Protein AF-A0A7W1ZZ03-F1 (afdb_monomer_lite)

Sequence (57 aa):
MQDDDDNKFVDCAISANAICLVSNDNHFQVLKMIKFPQVNVLTLSEFEAKYRKSLAE

Secondary structure (DSSP, 8-state):
---GGGHHHHHHHHHTT-S-EE---GGGGGGGG--SS---EE-HHHHHHHHSGGG--

pLDDT: mean 87.16, std 11.55, range [47.5, 95.81]

Radius of gyration: 12.46 Å; chains: 1; bounding box: 39×20×29 Å

Foldseek 3Di:
DLDPVVVVQVCCCVVVVHPAAEDPDPSCVVLVVDPPPRHHYHYPVRVCVVCVVVVVD

Structure (mmCIF, N/CA/C/O backbone):
data_AF-A0A7W1ZZ03-F1
#
_entry.id   AF-A0A7W1ZZ03-F1
#
loop_
_atom_site.group_PDB
_atom_site.id
_atom_site.type_symbol
_atom_site.label_atom_id
_atom_site.label_alt_id
_atom_site.label_comp_id
_atom_site.label_asym_id
_atom_site.label_entity_id
_atom_site.label_seq_id
_atom_site.pdbx_PDB_ins_code
_atom_site.Cartn_x
_atom_site.Cartn_y
_atom_site.Cartn_z
_atom_site.occupancy
_atom_site.B_iso_or_equiv
_atom_site.auth_seq_id
_atom_site.auth_comp_id
_atom_site.auth_asym_id
_atom_site.auth_atom_id
_atom_site.pdbx_PDB_model_num
ATOM 1 N N . MET A 1 1 ? 18.895 6.771 -5.596 1.00 47.50 1 MET A N 1
ATOM 2 C CA . MET A 1 1 ? 19.131 5.470 -6.251 1.00 47.50 1 MET A CA 1
ATOM 3 C C . MET A 1 1 ? 17.836 4.703 -6.117 1.00 47.50 1 MET A C 1
ATOM 5 O O . MET A 1 1 ? 17.231 4.801 -5.061 1.00 47.50 1 MET A O 1
ATOM 9 N N . GLN A 1 2 ? 17.352 4.105 -7.199 1.00 56.81 2 GLN A N 1
ATOM 10 C CA . GLN A 1 2 ?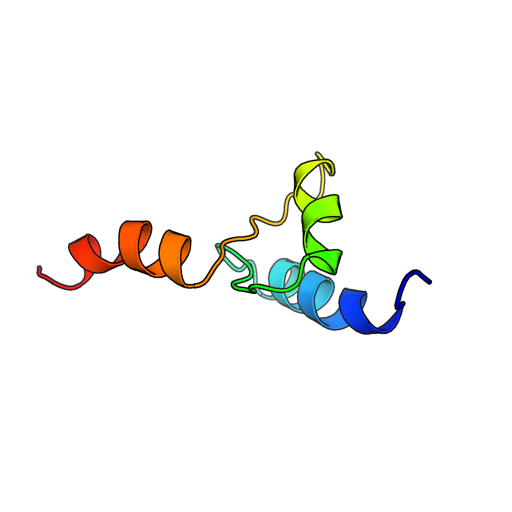 16.140 3.290 -7.176 1.00 56.81 2 GLN A CA 1
ATOM 11 C C . GLN A 1 2 ? 16.508 1.987 -6.458 1.00 56.81 2 GLN A C 1
ATOM 13 O O . GLN A 1 2 ? 17.469 1.343 -6.871 1.00 56.81 2 GLN A O 1
ATOM 18 N N . ASP A 1 3 ? 15.867 1.700 -5.326 1.00 63.78 3 ASP A N 1
ATOM 19 C CA . ASP A 1 3 ? 16.137 0.487 -4.557 1.00 63.78 3 ASP A CA 1
ATOM 20 C C . ASP A 1 3 ? 15.327 -0.657 -5.172 1.00 63.78 3 ASP A C 1
ATOM 22 O O . ASP A 1 3 ? 14.102 -0.702 -5.057 1.00 63.78 3 ASP A O 1
ATOM 26 N N . ASP A 1 4 ? 16.007 -1.553 -5.886 1.00 63.44 4 ASP A N 1
ATOM 27 C CA . ASP A 1 4 ? 15.370 -2.710 -6.519 1.00 63.44 4 ASP A CA 1
ATOM 28 C C . ASP A 1 4 ? 14.690 -3.632 -5.485 1.00 63.44 4 ASP A C 1
ATOM 30 O O . ASP A 1 4 ? 13.796 -4.401 -5.850 1.00 63.44 4 ASP A O 1
ATOM 34 N N . ASP A 1 5 ? 15.062 -3.536 -4.201 1.00 69.19 5 ASP A N 1
ATOM 35 C CA . ASP A 1 5 ? 14.503 -4.334 -3.109 1.00 69.19 5 ASP A CA 1
ATOM 36 C C . ASP A 1 5 ? 13.097 -3.860 -2.683 1.00 69.19 5 ASP A C 1
ATOM 38 O O . ASP A 1 5 ? 12.343 -4.635 -2.095 1.00 69.19 5 ASP A O 1
ATOM 42 N N . ASP A 1 6 ? 12.675 -2.638 -3.037 1.00 70.12 6 ASP A N 1
ATOM 43 C CA . ASP A 1 6 ? 11.310 -2.153 -2.767 1.00 70.12 6 ASP A CA 1
ATOM 44 C C . ASP A 1 6 ? 10.249 -2.885 -3.603 1.00 70.12 6 ASP A C 1
ATOM 46 O O . ASP A 1 6 ? 9.091 -3.020 -3.183 1.00 70.12 6 ASP A O 1
ATOM 50 N N . ASN A 1 7 ? 10.642 -3.425 -4.763 1.00 81.38 7 ASN A N 1
ATOM 51 C CA . ASN A 1 7 ? 9.738 -4.155 -5.649 1.00 81.38 7 ASN A CA 1
ATOM 52 C C . ASN A 1 7 ? 9.099 -5.362 -4.947 1.00 81.38 7 ASN A C 1
ATOM 54 O O . ASN A 1 7 ? 7.936 -5.656 -5.209 1.00 81.38 7 ASN A O 1
ATOM 58 N N . LYS A 1 8 ? 9.768 -5.985 -3.963 1.00 87.06 8 LYS A N 1
ATOM 59 C CA . LYS A 1 8 ? 9.209 -7.141 -3.237 1.00 87.06 8 LYS A CA 1
ATOM 60 C C . LYS A 1 8 ? 7.895 -6.828 -2.516 1.00 87.06 8 LYS A C 1
ATOM 62 O O . LYS A 1 8 ? 7.030 -7.697 -2.399 1.00 87.06 8 LYS A O 1
ATOM 67 N N . PHE A 1 9 ? 7.722 -5.597 -2.027 1.00 90.81 9 PHE A N 1
ATOM 68 C CA . PHE A 1 9 ? 6.491 -5.179 -1.351 1.00 90.81 9 PHE A CA 1
ATOM 69 C C . PHE A 1 9 ? 5.362 -4.931 -2.353 1.00 90.81 9 PHE A C 1
ATOM 71 O O . PHE A 1 9 ? 4.205 -5.255 -2.080 1.00 90.81 9 PHE A O 1
ATOM 78 N N . VAL A 1 10 ? 5.707 -4.402 -3.527 1.00 91.56 10 VAL A N 1
ATOM 79 C CA . VAL A 1 10 ? 4.779 -4.174 -4.639 1.00 91.56 10 VAL A CA 1
ATOM 80 C C . VAL A 1 10 ? 4.319 -5.508 -5.225 1.00 91.56 10 VAL A C 1
ATOM 82 O O . VAL A 1 10 ? 3.118 -5.731 -5.369 1.00 91.56 10 VAL A O 1
ATOM 85 N N . ASP A 1 11 ? 5.253 -6.427 -5.463 1.00 92.38 11 ASP A N 1
ATOM 86 C CA . ASP A 1 11 ? 4.988 -7.772 -5.971 1.00 92.38 11 ASP A CA 1
ATOM 87 C C . ASP A 1 11 ? 4.087 -8.560 -5.019 1.00 92.38 11 ASP A C 1
ATOM 89 O O . ASP A 1 11 ? 3.134 -9.209 -5.456 1.00 92.38 11 ASP A O 1
ATOM 93 N N . CYS A 1 12 ? 4.337 -8.463 -3.709 1.00 93.69 12 CYS A N 1
ATOM 94 C CA . CYS A 1 12 ? 3.485 -9.060 -2.686 1.00 93.69 12 CYS A CA 1
ATOM 95 C C . CYS A 1 12 ? 2.073 -8.457 -2.707 1.00 93.69 12 CYS A C 1
ATOM 97 O O . CYS A 1 12 ? 1.094 -9.202 -2.727 1.00 93.69 12 CYS A O 1
ATOM 99 N N . ALA A 1 13 ? 1.951 -7.125 -2.769 1.00 94.94 13 ALA A N 1
ATOM 100 C CA . ALA A 1 13 ? 0.654 -6.454 -2.825 1.00 94.94 13 ALA A CA 1
ATOM 101 C C . ALA A 1 13 ? -0.161 -6.870 -4.061 1.00 94.94 13 ALA A C 1
ATOM 103 O O . ALA A 1 13 ? -1.355 -7.141 -3.943 1.00 94.94 13 ALA A O 1
ATOM 104 N N . ILE A 1 14 ? 0.478 -6.982 -5.228 1.00 93.81 14 ILE A N 1
ATOM 105 C CA . ILE A 1 14 ? -0.170 -7.442 -6.462 1.00 93.81 14 ILE A CA 1
ATOM 106 C C . ILE A 1 14 ? -0.561 -8.920 -6.346 1.00 93.81 14 ILE A C 1
ATOM 108 O O . ILE A 1 14 ? -1.712 -9.273 -6.596 1.00 93.81 14 ILE A O 1
ATOM 112 N N . SER A 1 15 ? 0.369 -9.782 -5.928 1.00 95.50 15 SER A N 1
ATOM 113 C CA . SER A 1 15 ? 0.158 -11.236 -5.845 1.00 95.50 15 SER A CA 1
ATOM 114 C C . SER A 1 15 ? -0.916 -11.618 -4.826 1.00 95.50 15 SER A C 1
ATOM 116 O O . SER A 1 15 ? -1.680 -12.553 -5.051 1.00 95.50 15 SER A O 1
ATOM 118 N N . ALA A 1 16 ? -1.001 -10.881 -3.717 1.00 95.81 16 ALA A N 1
ATOM 119 C CA . ALA A 1 16 ? -2.027 -11.060 -2.695 1.00 95.81 16 ALA A CA 1
ATOM 120 C C . ALA A 1 16 ? -3.375 -10.420 -3.069 1.00 95.81 16 ALA A C 1
ATOM 122 O O . ALA A 1 16 ? -4.332 -10.546 -2.305 1.00 95.81 16 ALA A O 1
ATOM 123 N N . ASN A 1 17 ? -3.455 -9.713 -4.205 1.00 94.38 17 ASN A N 1
ATOM 124 C CA . ASN A 1 17 ? -4.590 -8.868 -4.571 1.00 94.38 17 ASN A CA 1
ATOM 125 C C . ASN A 1 17 ? -4.977 -7.905 -3.428 1.00 94.38 17 ASN A C 1
ATOM 127 O O . ASN A 1 17 ? -6.146 -7.761 -3.059 1.00 94.38 17 ASN A O 1
ATOM 131 N N . ALA A 1 18 ? -3.964 -7.294 -2.810 1.00 95.19 18 ALA A N 1
ATOM 132 C CA . ALA A 1 18 ? -4.137 -6.398 -1.682 1.00 95.19 18 ALA A CA 1
ATOM 133 C C . ALA A 1 18 ? -4.861 -5.114 -2.109 1.00 95.19 18 ALA A C 1
ATOM 135 O O . ALA A 1 18 ? -4.636 -4.567 -3.187 1.00 95.19 18 ALA A O 1
ATOM 136 N N . ILE A 1 19 ? -5.698 -4.583 -1.216 1.00 93.88 19 ILE A N 1
ATOM 137 C CA . ILE A 1 19 ? -6.467 -3.356 -1.474 1.00 93.88 19 ILE A CA 1
ATOM 138 C C . ILE A 1 19 ? -5.536 -2.140 -1.619 1.00 93.88 19 ILE A C 1
ATOM 140 O O . ILE A 1 19 ? -5.774 -1.250 -2.445 1.00 93.88 19 ILE A O 1
ATOM 144 N N . CYS A 1 20 ? -4.498 -2.080 -0.784 1.00 94.00 20 CYS A N 1
ATOM 145 C CA . CYS A 1 20 ? -3.478 -1.041 -0.805 1.00 94.00 20 CYS A CA 1
ATOM 146 C C . CYS A 1 20 ? -2.202 -1.485 -0.081 1.00 94.00 20 CYS A C 1
ATOM 148 O O . CYS A 1 20 ? -2.258 -2.263 0.871 1.00 94.00 20 CYS A O 1
ATOM 150 N N . LEU A 1 21 ? -1.073 -0.912 -0.486 1.00 94.94 21 LEU A N 1
ATOM 151 C CA . LEU A 1 21 ? 0.160 -0.879 0.286 1.00 94.94 21 LEU A CA 1
ATOM 152 C C . LEU A 1 21 ? 0.092 0.300 1.270 1.00 94.94 21 LEU A C 1
ATOM 154 O O . LEU A 1 21 ? -0.214 1.421 0.864 1.00 94.94 21 LEU A O 1
ATOM 158 N N . VAL A 1 22 ? 0.370 0.068 2.553 1.00 95.50 22 VAL A N 1
ATOM 159 C CA . VAL A 1 22 ? 0.435 1.142 3.556 1.00 95.50 22 VAL A CA 1
ATOM 160 C C . VAL A 1 22 ? 1.894 1.430 3.879 1.00 95.50 22 VAL A C 1
ATOM 162 O O . VAL A 1 22 ? 2.584 0.565 4.410 1.00 95.50 22 VAL A O 1
ATOM 165 N N . SER A 1 23 ? 2.371 2.626 3.547 1.00 94.12 23 SER A N 1
ATOM 166 C CA . SER A 1 23 ? 3.743 3.054 3.823 1.00 94.12 23 SER A CA 1
ATOM 167 C C . SER A 1 23 ? 3.845 4.577 3.884 1.00 94.12 23 SER A C 1
ATOM 169 O O . SER A 1 23 ?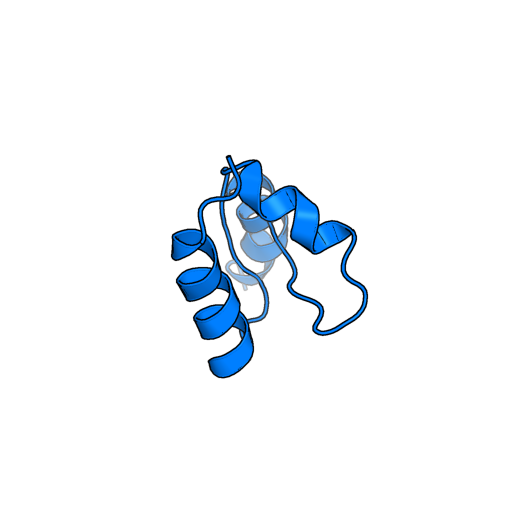 3.168 5.289 3.144 1.00 94.12 23 SER A O 1
ATOM 171 N N . ASN A 1 24 ? 4.726 5.077 4.752 1.00 95.19 24 ASN A N 1
ATOM 172 C CA . ASN A 1 24 ? 5.118 6.489 4.788 1.00 95.19 24 ASN A CA 1
ATOM 173 C C . ASN A 1 24 ? 6.412 6.749 3.993 1.00 95.19 24 ASN A C 1
ATOM 175 O O . ASN A 1 24 ? 6.928 7.865 4.020 1.00 95.19 24 ASN A O 1
ATOM 179 N N . ASP A 1 25 ? 6.944 5.730 3.314 1.00 91.62 25 ASP A N 1
ATOM 180 C CA . ASP A 1 25 ? 8.117 5.873 2.463 1.00 91.62 25 ASP A CA 1
ATOM 181 C C . ASP A 1 25 ? 7.752 6.563 1.135 1.00 91.62 25 ASP A C 1
ATOM 183 O O . ASP A 1 25 ? 6.843 6.151 0.407 1.00 91.62 25 ASP A O 1
ATOM 187 N N . ASN A 1 26 ? 8.488 7.626 0.811 1.00 89.38 26 ASN A N 1
ATOM 188 C CA . ASN A 1 26 ? 8.311 8.387 -0.415 1.00 89.38 26 ASN A CA 1
ATOM 189 C C . ASN A 1 26 ? 8.767 7.633 -1.673 1.00 89.38 26 ASN A C 1
ATOM 191 O O . ASN A 1 26 ? 8.339 8.008 -2.767 1.00 89.38 26 ASN A O 1
ATOM 195 N N . HIS A 1 27 ? 9.570 6.571 -1.551 1.00 87.25 27 HIS A N 1
ATOM 196 C CA . HIS A 1 27 ? 9.982 5.745 -2.690 1.00 87.25 27 HIS A CA 1
ATOM 197 C C . HIS A 1 27 ? 8.776 5.145 -3.435 1.00 87.25 27 HIS A C 1
ATOM 199 O O . HIS A 1 27 ? 8.765 5.100 -4.665 1.00 87.25 27 HIS A O 1
ATOM 205 N N . PHE A 1 28 ? 7.688 4.824 -2.725 1.00 89.62 28 PHE A N 1
ATOM 206 C CA . PHE A 1 28 ? 6.467 4.278 -3.325 1.00 89.62 28 PHE A CA 1
ATOM 207 C C . PHE A 1 28 ? 5.566 5.317 -4.007 1.00 89.62 28 PHE A C 1
ATOM 209 O O . PHE A 1 28 ? 4.592 4.943 -4.661 1.00 89.62 28 PHE A O 1
ATOM 216 N N . GLN A 1 29 ? 5.863 6.621 -3.924 1.00 88.75 29 GLN A N 1
ATOM 217 C CA . GLN A 1 29 ? 5.037 7.647 -4.581 1.00 88.75 29 GLN A CA 1
ATOM 218 C C . GLN A 1 29 ? 5.044 7.502 -6.109 1.00 88.75 29 GLN A C 1
ATOM 220 O O . GLN A 1 29 ? 4.074 7.886 -6.764 1.00 88.75 29 GLN A O 1
ATOM 225 N N . VAL A 1 30 ? 6.090 6.887 -6.677 1.00 89.50 30 VAL A N 1
ATOM 226 C CA . VAL A 1 30 ? 6.156 6.555 -8.108 1.00 89.50 30 VAL A CA 1
ATOM 227 C C . VAL A 1 30 ? 4.985 5.673 -8.553 1.00 89.50 30 VAL A C 1
ATOM 229 O O . VAL A 1 30 ? 4.487 5.836 -9.667 1.00 89.50 30 VAL A O 1
ATOM 232 N N . LEU A 1 31 ? 4.468 4.814 -7.663 1.00 90.75 31 LEU A N 1
ATOM 233 C CA . LEU A 1 31 ? 3.347 3.918 -7.953 1.00 90.75 31 LEU A CA 1
ATOM 234 C C . LE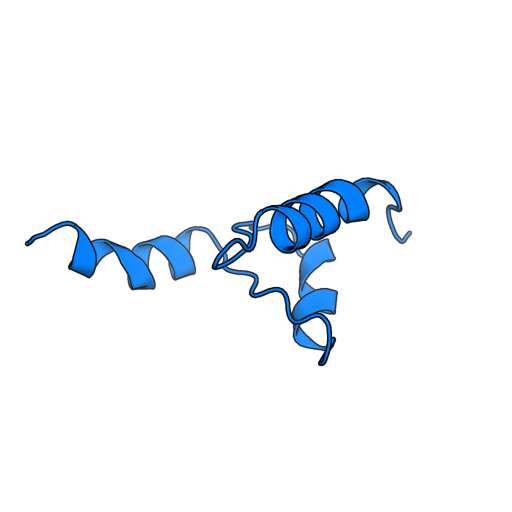U A 1 31 ? 2.053 4.685 -8.256 1.00 90.75 31 LEU A C 1
ATOM 236 O O . LEU A 1 31 ? 1.228 4.199 -9.023 1.00 90.75 31 LEU A O 1
ATOM 240 N N . LYS A 1 32 ? 1.899 5.921 -7.753 1.00 88.75 32 LYS A N 1
ATOM 241 C CA . LYS A 1 32 ? 0.739 6.778 -8.063 1.00 88.75 32 LYS A CA 1
ATOM 242 C C . LYS A 1 32 ? 0.687 7.214 -9.531 1.00 88.75 32 LYS A C 1
ATOM 244 O O . LYS A 1 32 ? -0.375 7.607 -10.007 1.00 88.75 32 LYS A O 1
ATOM 249 N N . MET A 1 33 ? 1.812 7.164 -10.246 1.00 91.12 33 MET A N 1
ATOM 250 C CA . MET A 1 33 ? 1.883 7.498 -11.674 1.00 91.12 33 MET A CA 1
ATOM 251 C C . MET A 1 33 ? 1.688 6.274 -12.581 1.00 91.12 33 MET A C 1
ATOM 253 O O . MET A 1 33 ? 1.448 6.431 -13.781 1.00 91.12 33 MET A O 1
ATOM 257 N N . ILE A 1 34 ? 1.779 5.059 -12.033 1.00 90.44 34 ILE A N 1
ATOM 258 C CA . ILE A 1 34 ? 1.646 3.812 -12.787 1.00 90.44 34 ILE A CA 1
ATOM 259 C C . ILE A 1 34 ? 0.161 3.500 -12.978 1.00 90.44 34 ILE A C 1
ATOM 261 O O . ILE A 1 34 ? -0.582 3.294 -12.023 1.00 90.44 34 ILE A O 1
ATOM 265 N N . LYS A 1 35 ? -0.280 3.450 -14.240 1.00 89.88 35 LYS A N 1
ATOM 266 C CA . LYS A 1 35 ? -1.682 3.152 -14.580 1.00 89.88 35 LYS A CA 1
ATOM 267 C C . LYS A 1 35 ? -2.016 1.663 -14.494 1.00 89.88 35 LYS A C 1
ATOM 269 O O . LYS A 1 35 ? -3.169 1.319 -14.258 1.00 89.88 35 LYS A O 1
ATOM 274 N N . PHE A 1 36 ? -1.036 0.792 -14.733 1.00 89.25 36 PHE A N 1
ATOM 275 C CA . PHE A 1 36 ? -1.204 -0.656 -14.662 1.00 89.25 36 PHE A CA 1
ATOM 276 C C . PHE A 1 36 ? 0.148 -1.371 -14.460 1.00 89.25 36 PHE A C 1
ATOM 278 O O . PHE A 1 36 ? 1.102 -1.005 -15.151 1.00 89.25 36 PHE A O 1
ATOM 285 N N . PRO A 1 37 ? 0.227 -2.403 -13.595 1.00 86.94 37 PRO A N 1
ATOM 286 C CA . PRO A 1 37 ? -0.778 -2.772 -12.594 1.00 86.94 37 PRO A CA 1
ATOM 287 C C . PRO A 1 37 ? -0.910 -1.668 -11.534 1.00 86.94 37 PRO A C 1
ATOM 289 O O . PRO A 1 37 ? 0.086 -1.110 -11.078 1.00 86.94 37 PRO A O 1
ATOM 292 N N . GLN A 1 38 ? -2.146 -1.303 -11.184 1.00 90.38 38 GLN A N 1
ATOM 293 C CA . GLN A 1 38 ? -2.382 -0.220 -10.232 1.00 90.38 38 GLN A CA 1
ATOM 294 C C . GLN A 1 38 ? -2.204 -0.739 -8.804 1.00 90.38 38 GLN A C 1
ATOM 296 O O . GLN A 1 38 ? -2.936 -1.625 -8.367 1.00 90.38 38 GLN A O 1
ATOM 301 N N . VAL A 1 39 ? -1.277 -0.135 -8.061 1.00 93.81 39 VAL A N 1
ATOM 302 C CA . VAL A 1 39 ? -1.075 -0.398 -6.633 1.00 93.81 39 VAL A CA 1
ATOM 303 C C . VAL A 1 39 ? -1.400 0.872 -5.859 1.00 93.81 39 VAL A C 1
ATOM 305 O O . VAL A 1 39 ? -0.725 1.891 -5.991 1.00 93.81 39 VAL A O 1
ATOM 308 N N . ASN A 1 40 ? -2.463 0.826 -5.056 1.00 94.06 40 ASN A N 1
ATOM 309 C CA . ASN A 1 40 ? -2.852 1.961 -4.225 1.00 94.06 40 ASN A CA 1
ATOM 310 C C . ASN A 1 40 ? -1.895 2.070 -3.039 1.00 94.06 40 ASN A C 1
ATOM 312 O O . ASN A 1 40 ? -1.779 1.120 -2.270 1.00 94.06 40 ASN A O 1
ATOM 316 N N . VAL A 1 41 ? -1.263 3.226 -2.858 1.00 94.88 41 VAL A N 1
ATOM 317 C CA . VAL A 1 41 ? -0.382 3.488 -1.713 1.00 94.88 41 VAL A CA 1
ATOM 318 C C . VAL A 1 41 ? -1.043 4.507 -0.798 1.00 94.88 41 VAL A C 1
ATOM 320 O O . VAL A 1 41 ? -1.424 5.585 -1.259 1.00 94.88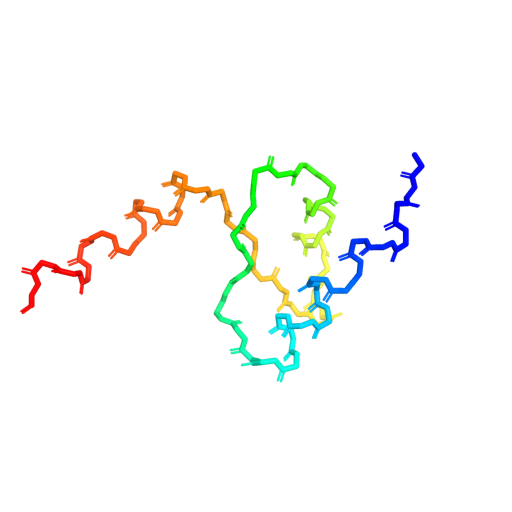 41 VAL A O 1
ATOM 323 N N . LEU A 1 42 ? -1.173 4.165 0.482 1.00 95.56 42 LEU A N 1
ATOM 324 C CA . LEU A 1 42 ? -1.664 5.055 1.533 1.00 95.56 42 LEU A CA 1
ATOM 325 C C . LEU A 1 42 ? -0.583 5.247 2.597 1.00 95.56 42 LEU A C 1
ATOM 327 O O . LEU A 1 42 ? 0.107 4.304 2.970 1.00 95.56 42 LEU A O 1
ATOM 331 N N . T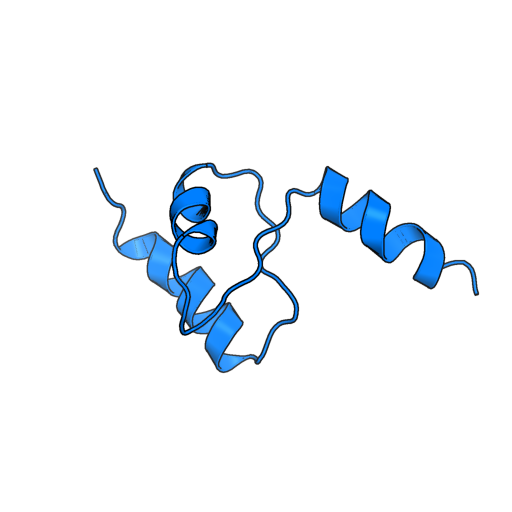HR A 1 43 ? -0.486 6.447 3.146 1.00 95.56 43 THR A N 1
ATOM 332 C CA . THR A 1 43 ? 0.188 6.668 4.428 1.00 95.56 43 THR A CA 1
ATOM 333 C C . THR A 1 43 ? -0.630 6.065 5.566 1.00 95.56 43 THR A C 1
ATOM 335 O O . THR A 1 43 ? -1.833 5.818 5.432 1.00 95.56 43 THR A O 1
ATOM 338 N N . LEU A 1 44 ? -0.001 5.876 6.727 1.00 95.06 44 LEU A N 1
ATOM 339 C CA . LEU A 1 44 ? -0.702 5.388 7.916 1.00 95.06 44 LEU A CA 1
ATOM 340 C C . LEU A 1 44 ? -1.900 6.282 8.283 1.00 95.06 44 LEU A C 1
ATOM 342 O O . LEU A 1 44 ? -2.977 5.776 8.594 1.00 95.06 44 LEU A O 1
ATOM 346 N N . SER A 1 45 ? -1.735 7.605 8.193 1.00 95.25 45 SER A N 1
ATOM 347 C CA . SER A 1 45 ? -2.797 8.571 8.492 1.00 95.25 45 SER A CA 1
ATOM 348 C C . SER A 1 45 ? -3.953 8.504 7.489 1.00 95.25 45 SER A C 1
ATOM 350 O O . SER A 1 45 ? -5.113 8.565 7.891 1.00 95.25 45 SER A O 1
ATOM 352 N N . GLU A 1 46 ? -3.667 8.343 6.193 1.00 94.88 46 GLU A N 1
ATOM 353 C CA . GLU A 1 46 ? -4.707 8.156 5.170 1.00 94.88 46 GLU A CA 1
ATOM 354 C C . GLU A 1 46 ? -5.447 6.828 5.357 1.00 94.88 46 GLU A C 1
ATOM 356 O O . GLU A 1 46 ? -6.669 6.776 5.210 1.00 94.88 46 GLU A O 1
ATOM 361 N N . PHE A 1 47 ? -4.724 5.762 5.710 1.00 94.62 47 PHE A N 1
ATOM 362 C CA . PHE A 1 47 ? -5.313 4.462 6.006 1.00 94.62 47 PHE A CA 1
ATOM 363 C C . PHE A 1 47 ? -6.260 4.540 7.210 1.00 94.62 47 PHE A C 1
ATOM 365 O O . PHE A 1 47 ? -7.417 4.133 7.098 1.00 94.62 47 PHE A O 1
ATOM 372 N N . GLU A 1 48 ? -5.815 5.116 8.333 1.00 94.38 48 GLU A N 1
ATOM 373 C CA . GLU A 1 48 ? -6.659 5.301 9.517 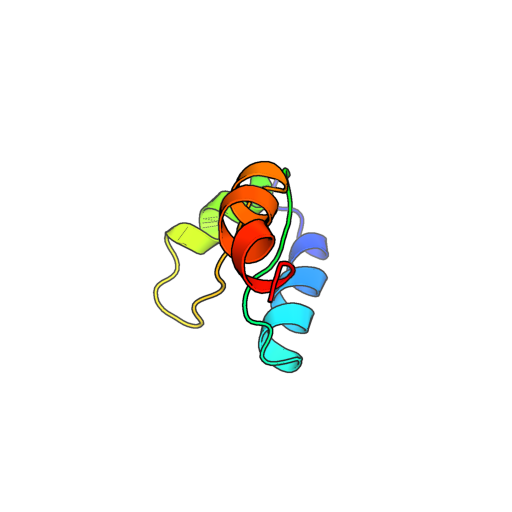1.00 94.38 48 GLU A CA 1
ATOM 374 C C . GLU A 1 48 ? -7.904 6.124 9.168 1.00 94.38 48 GLU A C 1
ATOM 376 O O . GLU A 1 48 ? -9.025 5.679 9.406 1.00 94.38 48 GLU A O 1
ATOM 381 N N . ALA A 1 49 ? -7.740 7.291 8.540 1.00 93.88 49 ALA A N 1
ATOM 382 C CA . ALA A 1 49 ? -8.865 8.148 8.175 1.00 93.88 49 ALA A CA 1
ATOM 383 C C . ALA A 1 49 ? -9.886 7.432 7.271 1.00 93.88 49 ALA A C 1
ATOM 385 O O . ALA A 1 49 ? -11.094 7.648 7.412 1.00 93.88 49 ALA A O 1
ATOM 386 N N . LYS A 1 50 ? -9.413 6.565 6.367 1.00 92.38 50 LYS A N 1
ATOM 387 C CA . LYS A 1 50 ? -10.253 5.823 5.423 1.00 92.38 50 LYS A CA 1
ATOM 388 C C . LYS A 1 50 ? -11.007 4.661 6.073 1.00 92.38 50 LYS A C 1
ATOM 390 O O . LYS A 1 50 ? -12.190 4.495 5.788 1.00 92.38 50 LYS A O 1
ATOM 395 N N . TYR A 1 51 ? -10.356 3.874 6.930 1.00 91.00 51 TYR A N 1
ATOM 396 C CA . TYR A 1 51 ? -10.909 2.606 7.435 1.00 91.00 51 TYR A CA 1
ATOM 397 C C . TYR A 1 51 ? -11.323 2.631 8.911 1.00 91.00 51 TYR A C 1
ATOM 399 O O . TYR A 1 51 ? -11.955 1.697 9.394 1.00 91.00 51 TYR A O 1
ATOM 407 N N . ARG A 1 52 ? -11.046 3.704 9.656 1.00 89.50 52 ARG A N 1
ATOM 408 C CA . ARG A 1 52 ? -11.463 3.807 11.064 1.00 89.50 52 ARG A CA 1
ATOM 409 C C . ARG A 1 52 ? -12.978 3.750 11.241 1.00 89.50 52 ARG A C 1
ATOM 411 O O . ARG A 1 52 ? -13.452 3.198 12.227 1.00 89.50 52 ARG A O 1
ATOM 418 N N . LYS A 1 53 ? -13.743 4.307 10.296 1.00 81.06 53 LYS A N 1
ATOM 419 C CA . LYS A 1 53 ? -15.213 4.300 10.361 1.00 81.06 53 LYS A CA 1
ATOM 420 C C . LYS A 1 53 ? -15.811 2.912 10.134 1.00 81.06 53 LYS A C 1
ATOM 422 O O . LYS A 1 53 ? -16.829 2.615 10.735 1.00 81.06 53 LYS A O 1
ATOM 427 N N . SER A 1 54 ? -15.164 2.060 9.336 1.00 78.50 54 SER A N 1
ATOM 428 C CA . SER A 1 54 ? -15.653 0.703 9.051 1.00 78.50 54 SER A CA 1
ATOM 429 C C . SER A 1 54 ? -15.416 -0.298 10.185 1.00 78.50 54 SER A C 1
ATOM 431 O O . SER A 1 54 ? -15.791 -1.452 10.050 1.00 78.50 54 SER A O 1
ATOM 433 N N . LEU A 1 55 ? -14.754 0.113 11.271 1.00 71.88 55 LEU A N 1
ATOM 434 C CA . LEU A 1 55 ? -14.499 -0.720 12.453 1.00 71.88 55 LEU A CA 1
ATOM 435 C C . LEU A 1 55 ? -15.437 -0.390 13.627 1.00 71.88 55 LEU A C 1
ATOM 437 O O . LEU A 1 55 ? -15.340 -1.021 14.674 1.00 71.88 55 LEU A O 1
ATOM 441 N N . ALA A 1 56 ? -16.280 0.638 13.485 1.00 69.50 56 ALA A N 1
ATOM 442 C CA . ALA A 1 56 ? -17.184 1.114 14.531 1.00 69.50 56 ALA A CA 1
ATOM 443 C C . ALA A 1 56 ? -18.628 0.587 14.381 1.00 69.50 56 ALA A C 1
ATOM 445 O O . ALA A 1 56 ? -19.505 1.029 15.122 1.00 69.50 56 ALA A O 1
ATOM 446 N N . GLU A 1 57 ? -18.857 -0.337 13.444 1.00 53.94 57 GLU A N 1
ATOM 447 C CA . GLU A 1 57 ? -20.114 -1.063 13.196 1.00 53.94 57 GLU A CA 1
ATOM 448 C C . GLU A 1 57 ? -19.897 -2.563 13.429 1.00 53.94 57 GLU A C 1
ATOM 450 O O . GLU A 1 57 ? -20.838 -3.217 13.934 1.00 53.94 57 GLU A O 1
#